Protein AF-A0A3S2DIS5-F1 (afdb_monomer_lite)

pLDDT: mean 88.36, std 9.26, range [45.84, 98.0]

Sequence (157 aa):
LVQRAVDAHPGIARLSVALDRPVIGLGASAPLHYAGLAELIGNDCVVPRDTDVANALGAVVGQVRVSAEARVSQPIEGLFRLASGETVRDFLDEAAAIAAAEADVRAIVAERARDAGTDSAEIDVATEFRVSTVEAQRMFIEAHVVAVASGRPRIAV

Structure (mmCIF, N/CA/C/O backbone):
data_AF-A0A3S2DIS5-F1
#
_entry.id   AF-A0A3S2DIS5-F1
#
loop_
_atom_site.group_PDB
_atom_site.id
_atom_site.type_symbol
_atom_site.label_atom_id
_atom_site.label_alt_id
_atom_site.label_comp_id
_atom_site.label_asym_id
_atom_site.label_entity_id
_atom_site.label_seq_id
_atom_site.pdbx_PDB_ins_code
_atom_site.Cartn_x
_atom_site.Cartn_y
_atom_site.Cartn_z
_atom_site.occupancy
_atom_site.B_iso_or_equiv
_atom_site.auth_seq_id
_atom_site.auth_comp_id
_atom_site.auth_asym_id
_atom_site.auth_atom_id
_atom_site.pdbx_PDB_model_num
ATOM 1 N N . LEU A 1 1 ? 41.419 -9.365 -14.237 1.00 63.22 1 LEU A N 1
ATOM 2 C CA . LEU A 1 1 ? 40.756 -10.242 -15.234 1.00 63.22 1 LEU A CA 1
ATOM 3 C C . LEU A 1 1 ? 39.415 -9.664 -15.669 1.00 63.22 1 LEU A C 1
ATOM 5 O O . LEU A 1 1 ? 39.253 -9.469 -16.860 1.00 63.22 1 LEU A O 1
ATOM 9 N N . VAL A 1 2 ? 38.527 -9.301 -14.734 1.00 71.31 2 VAL A N 1
ATOM 10 C CA . VAL A 1 2 ? 37.226 -8.665 -15.038 1.00 71.31 2 VAL A CA 1
ATOM 11 C C . VAL A 1 2 ? 37.365 -7.386 -15.875 1.00 71.31 2 VAL A C 1
ATOM 13 O O . VAL A 1 2 ? 36.758 -7.316 -16.930 1.00 71.31 2 VAL A O 1
ATOM 16 N N . GLN A 1 3 ? 38.240 -6.443 -15.497 1.00 73.19 3 GLN A N 1
ATOM 17 C CA . GLN A 1 3 ? 38.458 -5.208 -16.275 1.00 73.19 3 GLN A CA 1
ATOM 18 C C . GLN A 1 3 ? 38.837 -5.483 -17.742 1.00 73.19 3 GLN A C 1
ATOM 20 O O . GLN A 1 3 ? 38.207 -4.976 -18.655 1.00 73.19 3 GLN A O 1
ATOM 25 N N . ARG A 1 4 ? 39.794 -6.392 -17.977 1.00 70.25 4 ARG A N 1
ATOM 26 C CA . ARG A 1 4 ? 40.195 -6.805 -19.335 1.00 70.25 4 ARG A CA 1
ATOM 27 C C . ARG A 1 4 ? 39.066 -7.467 -20.127 1.00 70.25 4 ARG A C 1
ATOM 29 O O . ARG A 1 4 ? 39.094 -7.418 -21.352 1.00 70.25 4 ARG A O 1
ATOM 36 N N . ALA A 1 5 ? 38.138 -8.125 -19.433 1.00 74.19 5 ALA A N 1
ATOM 37 C CA . ALA A 1 5 ? 36.985 -8.766 -20.046 1.00 74.19 5 ALA A CA 1
ATOM 38 C C . ALA A 1 5 ? 35.869 -7.764 -20.385 1.00 74.19 5 ALA A C 1
ATOM 40 O O . ALA A 1 5 ? 35.162 -7.966 -21.365 1.00 74.19 5 ALA A O 1
ATOM 41 N N . VAL A 1 6 ? 35.735 -6.683 -19.613 1.00 75.62 6 VAL A N 1
ATOM 42 C CA . VAL A 1 6 ? 34.868 -5.540 -19.943 1.00 75.62 6 VAL A CA 1
ATOM 43 C C . VAL A 1 6 ? 35.445 -4.767 -21.131 1.00 75.62 6 VAL A C 1
ATOM 45 O O . VAL A 1 6 ? 34.745 -4.529 -22.104 1.00 75.62 6 VAL A O 1
ATOM 48 N N . ASP A 1 7 ? 36.754 -4.500 -21.127 1.00 77.75 7 ASP A N 1
ATOM 49 C CA . ASP A 1 7 ? 37.443 -3.760 -22.196 1.00 77.75 7 ASP A CA 1
ATOM 50 C C . ASP A 1 7 ? 37.645 -4.581 -23.493 1.00 77.75 7 ASP A C 1
ATOM 52 O O . ASP A 1 7 ? 38.395 -4.161 -24.375 1.00 77.75 7 ASP A O 1
ATOM 56 N N . ALA A 1 8 ? 37.076 -5.792 -23.573 1.00 72.69 8 ALA A N 1
ATOM 57 C CA . ALA A 1 8 ? 37.143 -6.721 -24.707 1.00 72.69 8 ALA A CA 1
ATOM 58 C C . ALA A 1 8 ? 38.543 -6.888 -25.347 1.00 72.69 8 ALA A C 1
ATOM 60 O O . ALA A 1 8 ? 38.668 -7.098 -26.558 1.00 72.69 8 ALA A O 1
ATOM 61 N N . HIS A 1 9 ? 39.614 -6.814 -24.549 1.00 75.44 9 HIS A N 1
ATOM 62 C CA . HIS A 1 9 ? 40.979 -6.781 -25.078 1.00 75.44 9 HIS A CA 1
ATOM 63 C C . HIS A 1 9 ? 41.356 -8.101 -25.788 1.00 75.44 9 HIS A C 1
ATOM 65 O O . HIS A 1 9 ? 41.237 -9.176 -25.188 1.00 75.44 9 HIS A O 1
ATOM 71 N N . PRO A 1 10 ? 41.856 -8.056 -27.040 1.00 70.19 10 PRO A N 1
ATOM 72 C CA . PRO A 1 10 ? 42.256 -9.252 -27.777 1.00 70.19 10 PRO A CA 1
ATOM 73 C C . PRO A 1 10 ? 43.584 -9.840 -27.265 1.00 70.19 10 PRO A C 1
ATOM 75 O O . PRO A 1 10 ? 44.450 -9.134 -26.749 1.00 70.19 10 PRO A O 1
ATOM 78 N N . GLY A 1 11 ? 43.759 -11.155 -27.427 1.00 75.56 11 GLY A N 1
ATOM 79 C CA . GLY A 1 11 ? 44.944 -11.903 -26.998 1.00 75.56 11 GLY A CA 1
ATOM 80 C C . GLY A 1 11 ? 44.822 -13.397 -27.321 1.00 75.56 11 GLY A C 1
ATOM 81 O O . GLY A 1 11 ? 43.972 -13.788 -28.116 1.00 75.56 11 GLY A O 1
ATOM 82 N N . ILE A 1 12 ? 45.644 -14.243 -26.688 1.00 82.06 12 ILE A N 1
ATOM 83 C CA . ILE A 1 12 ? 45.634 -15.708 -26.907 1.00 82.06 12 ILE A CA 1
ATOM 84 C C . ILE A 1 12 ? 44.291 -16.339 -26.494 1.00 82.06 12 ILE A C 1
ATOM 86 O O . ILE A 1 12 ? 43.820 -17.273 -27.134 1.00 82.06 12 ILE A O 1
ATOM 90 N N . ALA A 1 13 ? 43.652 -15.802 -25.452 1.00 75.56 13 ALA A N 1
ATOM 91 C CA . ALA A 1 13 ? 42.291 -16.142 -25.057 1.00 75.56 13 ALA A CA 1
ATOM 92 C C . ALA A 1 13 ? 41.499 -14.849 -24.834 1.00 75.56 13 ALA A C 1
ATOM 94 O O . ALA A 1 13 ? 41.976 -13.941 -24.150 1.00 75.56 13 ALA A O 1
ATOM 95 N N . ARG A 1 14 ? 40.294 -14.775 -25.407 1.00 77.19 14 ARG A N 1
ATOM 96 C CA . ARG A 1 14 ? 39.360 -13.660 -25.221 1.00 77.19 14 ARG A CA 1
ATOM 97 C C . ARG A 1 14 ? 38.325 -14.044 -24.174 1.00 77.19 14 ARG A C 1
ATOM 99 O O . ARG A 1 14 ? 37.652 -15.062 -24.315 1.00 77.19 14 ARG A O 1
ATOM 106 N N . LEU A 1 15 ? 38.186 -13.202 -23.159 1.00 76.75 15 LEU A N 1
ATOM 107 C CA . LEU A 1 15 ? 37.118 -13.268 -22.171 1.00 76.75 15 LEU A CA 1
ATOM 108 C C . LEU A 1 15 ? 36.290 -11.991 -22.321 1.00 76.75 15 LEU A C 1
ATOM 110 O O . LEU A 1 15 ? 36.880 -10.927 -22.475 1.00 76.75 15 LEU A O 1
ATOM 114 N N . SER A 1 16 ? 34.965 -12.090 -22.296 1.00 82.94 16 SER A N 1
ATOM 115 C CA . SER A 1 16 ? 34.068 -10.933 -22.380 1.00 82.94 16 SER A CA 1
ATOM 116 C C . SER A 1 16 ? 33.033 -10.980 -21.266 1.00 82.94 16 SER A C 1
ATOM 118 O O . SER A 1 16 ? 32.532 -12.058 -20.940 1.00 82.94 16 SER A O 1
ATOM 120 N N . VAL A 1 17 ? 32.705 -9.821 -20.703 1.00 85.94 17 VAL A N 1
ATOM 121 C CA . VAL A 1 17 ? 31.594 -9.649 -19.761 1.00 85.94 17 VAL A CA 1
ATOM 122 C C . VAL A 1 17 ? 30.668 -8.589 -20.334 1.00 85.94 17 VAL A C 1
ATOM 124 O O . VAL A 1 17 ? 31.126 -7.519 -20.717 1.00 85.94 17 VAL A O 1
ATOM 127 N N . ALA A 1 18 ? 29.383 -8.905 -20.392 1.00 90.94 18 ALA A N 1
ATOM 128 C CA . ALA A 1 18 ? 28.339 -8.005 -20.852 1.00 90.94 18 ALA A CA 1
ATOM 129 C C . ALA A 1 18 ? 27.132 -8.122 -19.922 1.00 90.94 18 ALA A C 1
ATOM 131 O O . ALA A 1 18 ? 26.938 -9.161 -19.282 1.00 90.94 18 ALA A O 1
ATOM 132 N N . LEU A 1 19 ? 26.316 -7.071 -19.861 1.00 91.75 19 LEU A N 1
ATOM 133 C CA . LEU A 1 19 ? 24.997 -7.172 -19.245 1.00 91.75 19 LEU A CA 1
ATOM 134 C C . LEU A 1 19 ? 24.117 -8.128 -20.056 1.00 91.75 19 LEU A C 1
ATOM 136 O O . LEU A 1 19 ? 24.169 -8.144 -21.284 1.00 91.75 19 LEU A O 1
ATOM 140 N N . ASP A 1 20 ? 23.277 -8.903 -19.376 1.00 93.75 20 ASP A N 1
ATOM 141 C CA . ASP A 1 20 ? 22.339 -9.835 -20.014 1.00 93.75 20 ASP A CA 1
ATOM 142 C C . ASP A 1 20 ? 21.102 -9.129 -20.603 1.00 93.75 20 ASP A C 1
ATOM 144 O O . ASP A 1 20 ? 20.352 -9.726 -21.375 1.00 93.75 20 ASP A O 1
ATOM 148 N N . ARG A 1 21 ? 20.889 -7.856 -20.251 1.00 95.56 21 ARG A N 1
ATOM 149 C CA . ARG A 1 21 ? 19.775 -7.013 -20.696 1.00 95.56 21 ARG A CA 1
ATOM 150 C C . ARG A 1 21 ? 20.260 -5.612 -21.084 1.00 95.56 21 ARG A C 1
ATOM 152 O O . ARG A 1 21 ? 21.239 -5.135 -20.504 1.00 95.56 21 ARG A O 1
ATOM 159 N N . PRO A 1 22 ? 19.562 -4.939 -22.016 1.00 93.88 22 PRO A N 1
ATOM 160 C CA . PRO A 1 22 ? 19.891 -3.575 -22.400 1.00 93.88 22 PRO A CA 1
ATOM 161 C C . PRO A 1 22 ? 19.643 -2.596 -21.250 1.00 93.88 22 PRO A C 1
ATOM 163 O O . PRO A 1 22 ? 18.755 -2.793 -20.414 1.00 93.88 22 PRO A O 1
ATOM 166 N N . VAL A 1 23 ? 20.395 -1.501 -21.244 1.00 93.81 23 VAL A N 1
ATOM 167 C CA . VAL A 1 23 ? 20.154 -0.364 -20.350 1.00 93.81 23 VAL A CA 1
ATOM 168 C C . VAL A 1 23 ? 19.151 0.576 -21.004 1.00 93.81 23 VAL A C 1
ATOM 170 O O . VAL A 1 23 ? 19.319 0.954 -22.161 1.00 93.81 23 VAL A O 1
ATOM 173 N N . ILE A 1 24 ? 18.130 0.994 -20.256 1.00 93.62 24 ILE A N 1
ATOM 174 C CA . ILE A 1 24 ? 17.176 2.012 -20.706 1.00 93.62 24 ILE A CA 1
ATOM 175 C C . ILE A 1 24 ? 17.554 3.352 -20.075 1.00 93.62 24 ILE A C 1
ATOM 177 O O . ILE A 1 24 ? 17.466 3.515 -18.858 1.00 93.62 24 ILE A O 1
ATOM 181 N N . GLY A 1 25 ? 17.989 4.306 -20.895 1.00 92.06 25 GLY A N 1
ATOM 182 C CA . GLY A 1 25 ? 18.290 5.661 -20.445 1.00 92.06 25 GLY A CA 1
ATOM 183 C C . GLY A 1 25 ? 17.006 6.471 -20.300 1.00 92.06 25 GLY A C 1
ATOM 184 O O . GLY A 1 25 ? 16.328 6.701 -21.296 1.00 92.06 25 GLY A O 1
ATOM 185 N N . LEU A 1 26 ? 16.683 6.894 -19.075 1.00 92.19 26 LEU A N 1
ATOM 186 C CA . LEU A 1 26 ? 15.508 7.713 -18.759 1.00 92.19 26 LEU A CA 1
ATOM 187 C C . LEU A 1 26 ? 15.928 9.087 -18.225 1.00 92.19 26 LEU A C 1
ATOM 189 O O . LEU A 1 26 ? 16.921 9.207 -17.508 1.00 92.19 26 LEU A O 1
ATOM 193 N N . GLY A 1 27 ? 15.142 10.115 -18.536 1.00 88.94 27 GLY A N 1
ATOM 194 C CA . GLY A 1 27 ? 15.395 11.505 -18.169 1.00 88.94 27 GLY A CA 1
ATOM 195 C C . GLY A 1 27 ? 15.872 12.359 -19.345 1.00 88.94 27 GLY A C 1
ATOM 196 O O . GLY A 1 27 ? 16.432 11.863 -20.324 1.00 88.94 27 GLY A O 1
ATOM 197 N N . ALA A 1 28 ? 15.662 13.673 -19.236 1.00 87.25 28 ALA A N 1
ATOM 198 C CA . ALA A 1 28 ? 15.923 14.630 -20.315 1.00 87.25 28 ALA A CA 1
ATOM 199 C C . ALA A 1 28 ? 17.399 14.689 -20.742 1.00 87.25 28 ALA A C 1
ATOM 201 O O . ALA A 1 28 ? 17.710 14.947 -21.900 1.00 87.25 28 ALA A O 1
ATOM 202 N N . SER A 1 29 ? 18.319 14.421 -19.815 1.00 90.25 29 SER A N 1
ATOM 203 C CA . SER A 1 29 ? 19.760 14.438 -20.071 1.00 90.25 29 SER A CA 1
ATOM 204 C C . SER A 1 29 ? 20.331 13.072 -20.479 1.00 90.25 29 SER A C 1
ATOM 206 O O . SER A 1 29 ? 21.517 12.987 -20.802 1.00 90.25 29 SER A O 1
ATOM 208 N N . ALA A 1 30 ? 19.514 12.011 -20.521 1.00 90.62 30 ALA A N 1
ATOM 209 C CA . ALA A 1 30 ? 19.945 10.658 -20.883 1.00 90.62 30 ALA A CA 1
ATOM 210 C C . ALA A 1 30 ? 20.700 10.575 -22.229 1.00 90.62 30 ALA A C 1
ATOM 212 O O . ALA A 1 30 ? 21.738 9.910 -22.261 1.00 90.62 30 ALA A O 1
ATOM 213 N N . PRO A 1 31 ? 20.293 11.284 -23.309 1.00 88.31 31 PRO A N 1
ATOM 214 C CA . PRO A 1 31 ? 21.042 11.269 -24.568 1.00 88.31 31 PRO A CA 1
ATOM 215 C C . PRO A 1 31 ? 22.480 11.793 -24.440 1.00 88.31 31 PRO A C 1
ATOM 217 O O . PRO A 1 31 ? 23.358 11.361 -25.180 1.00 88.31 31 PRO A O 1
ATOM 220 N N . LEU A 1 32 ? 22.724 12.724 -23.510 1.00 90.00 32 LEU A N 1
ATOM 221 C CA . LEU A 1 32 ? 24.039 13.333 -23.296 1.00 90.00 32 LEU A CA 1
ATOM 222 C C . LEU A 1 32 ? 24.919 12.477 -22.379 1.00 90.00 32 LEU A C 1
ATOM 224 O O . LEU A 1 32 ? 26.107 12.326 -22.641 1.00 90.00 32 LEU A O 1
ATOM 228 N N . HIS A 1 33 ? 24.350 11.915 -21.309 1.00 88.19 33 HIS A N 1
ATOM 229 C CA . HIS A 1 33 ? 25.123 11.174 -20.306 1.00 88.19 33 HIS A CA 1
ATOM 230 C C . HIS A 1 33 ? 25.413 9.721 -20.677 1.00 88.19 33 HIS A C 1
ATOM 232 O O . HIS A 1 33 ? 26.387 9.164 -20.177 1.00 88.19 33 HIS A O 1
ATOM 238 N N . TYR A 1 34 ? 24.585 9.102 -21.520 1.00 88.88 34 TYR A N 1
ATOM 239 C CA . TYR A 1 34 ? 24.738 7.691 -21.891 1.00 88.88 34 TYR A CA 1
ATOM 240 C C . TYR A 1 34 ? 25.290 7.485 -23.303 1.00 88.88 34 TYR A C 1
ATOM 242 O O . TYR A 1 34 ? 25.366 6.351 -23.782 1.00 88.88 34 TYR A O 1
ATOM 250 N N . ALA A 1 35 ? 25.735 8.561 -23.956 1.00 85.88 35 ALA A N 1
ATOM 251 C CA . ALA A 1 35 ? 26.500 8.467 -25.190 1.00 85.88 35 ALA A CA 1
ATOM 252 C C . ALA A 1 35 ? 27.747 7.589 -24.965 1.00 85.88 35 ALA A C 1
ATOM 254 O O . ALA A 1 35 ? 28.563 7.865 -24.089 1.00 85.88 35 ALA A O 1
ATOM 255 N N . GLY A 1 36 ? 27.872 6.504 -25.735 1.00 87.38 36 GLY A N 1
ATOM 256 C CA . GLY A 1 36 ? 28.981 5.546 -25.622 1.00 87.38 36 GLY A CA 1
ATOM 257 C C . GLY A 1 36 ? 28.840 4.494 -24.513 1.00 87.38 36 GLY A C 1
ATOM 258 O O . GLY A 1 36 ? 29.694 3.619 -24.409 1.00 87.38 36 GLY A O 1
ATOM 259 N N . LEU A 1 37 ? 27.761 4.509 -23.716 1.00 89.94 37 LEU A N 1
ATOM 260 C CA . LEU A 1 37 ? 27.574 3.532 -22.633 1.00 89.94 37 LEU A CA 1
ATOM 261 C C . LEU A 1 37 ? 27.522 2.086 -23.151 1.00 89.94 37 LEU A C 1
ATOM 263 O O . LEU A 1 37 ? 28.016 1.190 -22.473 1.00 89.94 37 LEU A O 1
ATOM 267 N N . ALA A 1 38 ? 26.969 1.870 -24.349 1.00 89.81 38 ALA A N 1
ATOM 268 C CA . ALA A 1 38 ? 26.807 0.543 -24.944 1.00 89.81 38 ALA A CA 1
ATOM 269 C C . ALA A 1 38 ? 28.134 -0.236 -25.057 1.00 89.81 38 ALA A C 1
ATOM 271 O O . ALA A 1 38 ? 28.191 -1.432 -24.766 1.00 89.81 38 ALA A O 1
ATOM 272 N N . GLU A 1 39 ? 29.223 0.459 -25.397 1.00 86.81 39 GLU A N 1
ATOM 273 C CA . GLU A 1 39 ? 30.561 -0.135 -25.506 1.00 86.81 39 GLU A CA 1
ATOM 274 C C . GLU A 1 39 ? 31.114 -0.565 -24.140 1.00 86.81 39 GLU A C 1
ATOM 276 O O . GLU A 1 39 ? 31.827 -1.560 -24.049 1.00 86.81 39 GLU A O 1
ATOM 281 N N . LEU A 1 40 ? 30.745 0.142 -23.066 1.00 87.38 40 LEU A N 1
ATOM 282 C CA . LEU A 1 40 ? 31.207 -0.137 -21.703 1.00 87.38 40 LEU A CA 1
ATOM 283 C C . LEU A 1 40 ? 30.444 -1.286 -21.036 1.00 87.38 40 LEU A C 1
ATOM 285 O O . LEU A 1 40 ? 30.988 -1.971 -20.174 1.00 87.38 40 LEU A O 1
ATOM 289 N N . ILE A 1 41 ? 29.174 -1.479 -21.399 1.00 89.31 41 ILE A N 1
ATOM 290 C CA . ILE A 1 41 ? 28.308 -2.510 -20.805 1.00 89.31 41 ILE A CA 1
ATOM 291 C C . ILE A 1 41 ? 28.223 -3.784 -21.656 1.00 89.31 41 ILE A C 1
ATOM 293 O O . ILE A 1 41 ? 27.609 -4.764 -21.226 1.00 89.31 41 ILE A O 1
ATOM 297 N N . GLY A 1 42 ? 28.808 -3.768 -22.859 1.00 88.62 42 GLY A N 1
ATOM 298 C CA . GLY A 1 42 ? 28.777 -4.882 -23.808 1.00 88.62 42 GLY A CA 1
ATOM 299 C C . GLY A 1 42 ? 27.369 -5.238 -24.307 1.00 88.62 42 GLY A C 1
ATOM 300 O O . GLY A 1 42 ? 27.150 -6.368 -24.736 1.00 88.62 42 GLY A O 1
ATOM 301 N N . ASN A 1 43 ? 26.415 -4.310 -24.206 1.00 92.62 43 ASN A N 1
ATOM 302 C CA . ASN A 1 43 ? 25.005 -4.466 -24.574 1.00 92.62 43 ASN A CA 1
ATOM 303 C C . ASN A 1 43 ? 24.423 -3.099 -24.979 1.00 92.62 43 ASN A C 1
ATOM 305 O O . ASN A 1 43 ? 25.056 -2.064 -24.782 1.00 92.62 43 ASN A O 1
ATOM 309 N N . ASP A 1 44 ? 23.216 -3.077 -25.527 1.00 93.69 44 ASP A N 1
ATOM 310 C CA . ASP A 1 44 ? 22.566 -1.863 -25.992 1.00 93.69 44 ASP A CA 1
ATOM 311 C C . ASP A 1 44 ? 22.249 -0.903 -24.839 1.00 93.69 44 ASP A C 1
ATOM 313 O O . ASP A 1 44 ? 21.820 -1.294 -23.747 1.00 93.69 44 ASP A O 1
ATOM 317 N N . CYS A 1 45 ? 22.397 0.389 -25.124 1.00 93.38 45 CYS A N 1
ATOM 318 C CA . CYS A 1 45 ? 21.799 1.456 -24.340 1.00 93.38 45 CYS A CA 1
ATOM 319 C C . CYS A 1 45 ? 20.713 2.122 -25.187 1.00 93.38 45 CYS A C 1
ATOM 321 O O . CYS A 1 45 ? 21.005 2.812 -26.164 1.00 93.38 45 CYS A O 1
ATOM 323 N N . VAL A 1 46 ? 19.454 1.886 -24.827 1.00 94.19 46 VAL A N 1
ATOM 324 C CA . VAL A 1 46 ? 18.291 2.417 -25.537 1.00 94.19 46 VAL A CA 1
ATOM 325 C C . VAL A 1 46 ? 17.815 3.667 -24.815 1.00 94.19 46 VAL A C 1
ATOM 327 O O . VAL A 1 46 ? 17.445 3.611 -23.643 1.00 94.19 46 VAL A O 1
ATOM 330 N N . VAL A 1 47 ? 17.786 4.793 -25.522 1.00 92.69 47 VAL A N 1
ATOM 331 C CA . VAL A 1 47 ? 17.181 6.035 -25.032 1.00 92.69 47 VAL A CA 1
ATOM 332 C C . VAL A 1 47 ? 15.870 6.251 -25.794 1.00 92.69 47 VAL A C 1
ATOM 334 O O . VAL A 1 47 ? 15.913 6.545 -26.992 1.00 92.69 47 VAL A O 1
ATOM 337 N N . PRO A 1 48 ? 14.700 6.053 -25.158 1.00 89.94 48 PRO A N 1
ATOM 338 C CA . PRO A 1 48 ? 13.409 6.258 -25.806 1.00 89.94 48 PRO A CA 1
ATOM 339 C C . PRO A 1 48 ? 13.207 7.710 -26.247 1.00 89.94 48 PRO A C 1
ATOM 341 O O . PRO A 1 48 ? 13.749 8.635 -25.642 1.00 89.94 48 PRO A O 1
ATOM 344 N N . ARG A 1 49 ? 12.368 7.917 -27.270 1.00 89.06 49 ARG A N 1
ATOM 345 C CA . ARG A 1 49 ? 12.058 9.253 -27.806 1.00 89.06 49 ARG A CA 1
ATOM 346 C C . ARG A 1 49 ? 11.539 10.214 -26.731 1.00 89.06 49 ARG A C 1
ATOM 348 O O . ARG A 1 49 ? 11.973 11.357 -26.702 1.00 89.06 49 ARG A O 1
ATOM 355 N N . ASP A 1 50 ? 10.674 9.721 -25.849 1.00 87.75 50 ASP A N 1
ATOM 356 C CA . ASP A 1 50 ? 9.999 10.500 -24.801 1.00 87.75 50 ASP A CA 1
ATOM 357 C C . ASP A 1 50 ? 10.707 10.365 -23.434 1.00 87.75 50 ASP A C 1
ATOM 359 O O . ASP A 1 50 ? 10.083 10.378 -22.370 1.00 87.75 50 ASP A O 1
ATOM 363 N N . THR A 1 51 ? 12.031 10.159 -23.447 1.00 87.62 51 THR A N 1
ATOM 364 C CA . THR A 1 51 ? 12.852 9.971 -22.234 1.00 87.62 51 THR A CA 1
ATOM 365 C C . THR A 1 51 ? 12.753 11.144 -21.257 1.00 87.62 51 THR A C 1
ATOM 367 O O . THR A 1 51 ? 12.831 10.964 -20.041 1.00 87.62 51 THR A O 1
ATOM 370 N N . ASP A 1 52 ? 12.563 12.353 -21.774 1.00 87.12 52 ASP A N 1
ATOM 371 C CA . ASP A 1 52 ? 12.449 13.595 -21.017 1.00 87.12 52 ASP A CA 1
ATOM 372 C C . ASP A 1 52 ? 11.172 13.665 -20.173 1.00 87.12 52 ASP A C 1
ATOM 374 O O . ASP A 1 52 ? 11.178 14.278 -19.105 1.00 87.12 52 ASP A O 1
ATOM 378 N N . VAL A 1 53 ? 10.117 12.963 -20.592 1.00 87.81 53 VAL A N 1
ATOM 379 C CA . VAL A 1 53 ? 8.833 12.870 -19.883 1.00 87.81 53 VAL A CA 1
ATOM 380 C C . VAL A 1 53 ? 8.578 11.489 -19.276 1.00 87.81 53 VAL A C 1
ATOM 382 O O . VAL A 1 53 ? 7.476 11.218 -18.801 1.00 87.81 53 VAL A O 1
ATOM 385 N N . ALA A 1 54 ? 9.591 10.619 -19.221 1.00 85.62 54 ALA A N 1
ATOM 386 C CA . ALA A 1 54 ? 9.454 9.246 -18.733 1.00 85.62 54 ALA A CA 1
ATOM 387 C C . ALA A 1 54 ? 8.809 9.148 -17.339 1.00 85.62 54 ALA A C 1
ATOM 389 O O . ALA A 1 54 ? 7.998 8.257 -17.096 1.00 85.62 54 ALA A O 1
ATOM 390 N N . ASN A 1 55 ? 9.114 10.086 -16.435 1.00 80.81 55 ASN A N 1
ATOM 391 C CA . ASN A 1 55 ? 8.497 10.128 -15.107 1.00 80.81 55 ASN A CA 1
ATOM 392 C C . ASN A 1 55 ? 6.987 10.420 -15.174 1.00 80.81 55 ASN A C 1
ATOM 394 O O . ASN A 1 55 ? 6.199 9.784 -14.480 1.00 80.81 55 ASN A O 1
ATOM 398 N N . ALA A 1 56 ? 6.572 11.349 -16.040 1.00 82.12 56 ALA A N 1
ATOM 399 C CA . ALA A 1 56 ? 5.159 11.659 -16.243 1.00 82.12 56 ALA A CA 1
ATOM 400 C C . ALA A 1 56 ? 4.423 10.474 -16.881 1.00 82.12 56 ALA A C 1
ATOM 402 O O . ALA A 1 56 ? 3.333 10.114 -16.442 1.00 82.12 56 ALA A O 1
ATOM 403 N N . LEU A 1 57 ? 5.047 9.817 -17.863 1.00 78.69 57 LEU A N 1
ATOM 404 C CA . LEU A 1 57 ? 4.492 8.621 -18.489 1.00 78.69 57 LEU A CA 1
ATOM 405 C C . LEU A 1 57 ? 4.324 7.491 -17.463 1.00 78.69 57 LEU A C 1
ATOM 407 O O . LEU A 1 57 ? 3.258 6.887 -17.389 1.00 78.69 57 LEU A O 1
ATOM 411 N N . GLY A 1 58 ? 5.340 7.274 -16.621 1.00 74.00 58 GLY A N 1
ATOM 412 C CA . GLY A 1 58 ? 5.320 6.323 -15.508 1.00 74.00 58 GLY A CA 1
ATOM 413 C C . GLY A 1 58 ? 4.225 6.614 -14.481 1.00 74.00 58 GLY A C 1
ATOM 414 O O . GLY A 1 58 ? 3.601 5.683 -13.979 1.00 74.00 58 GLY A O 1
ATOM 415 N N . ALA A 1 59 ? 3.941 7.889 -14.212 1.00 73.00 59 ALA A N 1
ATOM 416 C CA . ALA A 1 59 ? 2.851 8.284 -13.326 1.00 73.00 59 ALA A CA 1
ATOM 417 C C . ALA A 1 59 ? 1.464 7.963 -13.913 1.00 73.00 59 ALA A C 1
ATOM 419 O O . ALA A 1 59 ? 0.574 7.559 -13.171 1.00 73.00 59 ALA A O 1
ATOM 420 N N . VAL A 1 60 ? 1.279 8.094 -15.233 1.00 69.06 60 VAL A N 1
ATOM 421 C CA . VAL A 1 60 ? -0.013 7.826 -15.899 1.00 69.06 60 VAL A CA 1
ATOM 422 C C . VAL A 1 60 ? -0.256 6.330 -16.125 1.00 69.06 60 VAL A C 1
ATOM 424 O O . VAL A 1 60 ? -1.386 5.866 -15.996 1.00 69.06 60 VAL A O 1
ATOM 427 N N . VAL A 1 61 ? 0.786 5.560 -16.450 1.00 70.56 61 VAL A N 1
ATOM 428 C CA . VAL A 1 61 ? 0.689 4.098 -16.660 1.00 70.56 61 VAL A CA 1
ATOM 429 C C . VAL A 1 61 ? 0.910 3.284 -15.379 1.00 70.56 61 VAL A C 1
ATOM 431 O O . VAL A 1 61 ? 0.852 2.052 -15.409 1.00 70.56 61 VAL A O 1
ATOM 434 N N . GLY A 1 62 ? 1.199 3.958 -14.263 1.00 72.50 62 GLY A N 1
ATOM 435 C CA . GLY A 1 62 ? 1.480 3.349 -12.968 1.00 72.50 62 GLY A CA 1
ATOM 436 C C . GLY A 1 62 ? 0.250 2.705 -12.328 1.00 72.50 62 GLY A C 1
ATOM 437 O O . GLY A 1 62 ? -0.889 2.996 -12.677 1.00 72.50 62 GLY A O 1
ATOM 438 N N . GLN A 1 63 ? 0.473 1.804 -11.372 1.00 79.31 63 GLN A N 1
ATOM 439 C CA . GLN A 1 63 ? -0.614 1.257 -10.560 1.00 79.31 63 GLN A CA 1
ATOM 440 C C . GLN A 1 63 ? -1.108 2.308 -9.561 1.00 79.31 63 GLN A C 1
ATOM 442 O O . GLN A 1 63 ? -0.307 2.963 -8.893 1.00 79.31 63 GLN A O 1
ATOM 447 N N . VAL A 1 64 ? -2.425 2.423 -9.408 1.00 85.56 64 VAL A N 1
ATOM 448 C CA . VAL A 1 64 ? -3.025 3.144 -8.285 1.00 85.56 64 VAL A CA 1
ATOM 449 C C . VAL A 1 64 ? -2.815 2.301 -7.038 1.00 85.56 64 VAL A C 1
ATOM 451 O O . VAL A 1 64 ? -3.180 1.127 -7.017 1.00 85.56 64 VAL A O 1
ATOM 454 N N . ARG A 1 65 ? -2.232 2.897 -5.998 1.00 91.31 65 ARG A N 1
ATOM 455 C CA . ARG A 1 65 ? -2.108 2.293 -4.671 1.00 91.31 65 ARG A CA 1
ATOM 456 C C . ARG A 1 65 ? -2.448 3.339 -3.621 1.00 91.31 65 ARG A C 1
ATOM 458 O O . ARG A 1 65 ? -1.755 4.346 -3.514 1.00 91.31 65 ARG A O 1
ATOM 465 N N . VAL A 1 66 ? -3.498 3.097 -2.848 1.00 94.00 66 VAL A N 1
ATOM 466 C CA . VAL A 1 66 ? -3.933 3.979 -1.757 1.00 94.00 66 VAL A CA 1
ATOM 467 C C . VAL A 1 66 ? -4.114 3.167 -0.484 1.00 94.00 66 VAL A C 1
ATOM 469 O O . VAL A 1 66 ? -4.452 1.988 -0.540 1.00 94.00 66 VAL A O 1
ATOM 472 N N . SER A 1 67 ? -3.889 3.787 0.670 1.00 96.19 67 SER A N 1
ATOM 473 C CA . SER A 1 67 ? -4.072 3.143 1.969 1.00 96.19 67 SER A CA 1
ATOM 474 C C . SER A 1 67 ? -4.923 3.991 2.906 1.00 96.19 67 SER A C 1
ATOM 476 O O . SER A 1 67 ? -5.045 5.210 2.744 1.00 96.19 67 SER A O 1
ATOM 478 N N . ALA A 1 68 ? -5.533 3.329 3.882 1.00 97.12 68 ALA A N 1
ATOM 479 C CA . ALA A 1 68 ? -6.204 3.948 5.014 1.00 97.12 68 ALA A CA 1
ATOM 480 C C . ALA A 1 68 ? -5.953 3.104 6.257 1.00 97.12 68 ALA A C 1
ATOM 482 O O . ALA A 1 68 ? -5.739 1.894 6.166 1.00 97.12 68 ALA A O 1
ATOM 483 N N . GLU A 1 69 ? -5.986 3.757 7.408 1.00 97.62 69 GLU A N 1
ATOM 484 C CA . GLU A 1 69 ? -5.708 3.129 8.687 1.00 97.62 69 GLU A CA 1
ATOM 485 C C . GLU A 1 69 ? -6.752 3.512 9.731 1.00 97.62 69 GLU A C 1
ATOM 487 O O . GLU A 1 69 ? -7.332 4.600 9.689 1.00 97.62 69 GLU A O 1
ATOM 492 N N . ALA A 1 70 ? -6.960 2.600 10.670 1.00 97.94 70 ALA A N 1
ATOM 493 C CA . ALA A 1 70 ? -7.763 2.800 11.857 1.00 97.94 70 ALA A CA 1
ATOM 494 C C . ALA A 1 70 ? -7.045 2.195 13.065 1.00 97.94 70 ALA A C 1
ATOM 496 O O . ALA A 1 70 ? -6.298 1.219 12.953 1.00 97.94 70 ALA A O 1
ATOM 497 N N . ARG A 1 71 ? -7.281 2.775 14.239 1.00 97.69 71 ARG A N 1
ATOM 498 C CA . ARG A 1 71 ? -6.710 2.311 15.504 1.00 97.69 71 ARG A CA 1
ATOM 499 C C . ARG A 1 71 ? -7.827 1.994 16.478 1.00 97.69 71 ARG A C 1
ATOM 501 O O . ARG A 1 71 ? -8.709 2.820 16.688 1.00 97.69 71 ARG A O 1
ATOM 508 N N . VAL A 1 72 ? -7.754 0.824 17.097 1.00 97.81 72 VAL A N 1
ATOM 509 C CA . VAL A 1 72 ? -8.619 0.438 18.212 1.00 97.81 72 VAL A CA 1
ATOM 510 C C . VAL A 1 72 ? -7.763 0.391 19.469 1.00 97.81 72 VAL A C 1
ATOM 512 O O . VAL A 1 72 ? -6.770 -0.327 19.500 1.00 97.81 72 VAL A O 1
ATOM 515 N N . SER A 1 73 ? -8.113 1.155 20.498 1.00 96.12 73 SER A N 1
ATOM 516 C CA . SER A 1 73 ? -7.443 1.137 21.805 1.00 96.12 73 SER A CA 1
ATOM 517 C C . SER A 1 73 ? -8.425 0.799 22.921 1.00 96.12 73 SER A C 1
ATOM 519 O O . SER A 1 73 ? -9.635 0.908 22.736 1.00 96.12 73 SER A O 1
ATOM 521 N N . GLN A 1 74 ? -7.922 0.393 24.085 1.00 94.19 74 GLN A N 1
ATOM 522 C CA . GLN A 1 74 ? -8.747 0.155 25.271 1.00 94.19 74 GLN A CA 1
ATOM 523 C C . GLN A 1 74 ? -8.386 1.167 26.369 1.00 94.19 74 GLN A C 1
ATOM 525 O O . GLN A 1 74 ? -7.522 0.892 27.199 1.00 94.19 74 GLN A O 1
ATOM 530 N N . PRO A 1 75 ? -8.978 2.379 26.366 1.00 90.44 75 PRO A N 1
ATOM 531 C CA . PRO A 1 75 ? -8.670 3.398 27.372 1.00 90.44 75 PRO A CA 1
ATOM 532 C C . PRO A 1 75 ? -9.061 2.977 28.795 1.00 90.44 75 PRO A C 1
ATOM 534 O O . PRO A 1 75 ? -8.423 3.403 29.755 1.00 90.44 75 PRO A O 1
ATOM 537 N N . ILE A 1 76 ? -10.124 2.181 28.930 1.00 89.69 76 ILE A N 1
ATOM 538 C CA . ILE A 1 76 ? -10.612 1.619 30.192 1.00 89.69 76 ILE A CA 1
ATOM 539 C C . ILE A 1 76 ? -11.045 0.181 29.899 1.00 89.69 76 ILE A C 1
ATOM 541 O O . ILE A 1 76 ? -11.531 -0.107 28.804 1.00 89.69 76 ILE A O 1
ATOM 545 N N . GLU A 1 77 ? -10.873 -0.722 30.861 1.00 88.56 77 GLU A N 1
ATOM 546 C CA . GLU A 1 77 ? -11.296 -2.116 30.733 1.00 88.56 77 GLU A CA 1
ATOM 547 C C . GLU A 1 77 ? -12.772 -2.223 30.306 1.00 88.56 77 GLU A C 1
ATOM 549 O O . GLU A 1 77 ? -13.651 -1.563 30.862 1.00 88.56 77 GLU A O 1
ATOM 554 N N . GLY A 1 78 ? -13.029 -3.026 29.270 1.00 89.12 78 GLY A N 1
ATOM 555 C CA . GLY A 1 78 ? -14.359 -3.203 28.676 1.00 89.12 78 GLY A CA 1
ATOM 556 C C . GLY A 1 78 ? -14.823 -2.096 27.717 1.00 89.12 78 GLY A C 1
ATOM 557 O O . GLY A 1 78 ? -15.892 -2.239 27.130 1.00 89.12 78 GLY A O 1
ATOM 558 N N . LEU A 1 79 ? -14.045 -1.024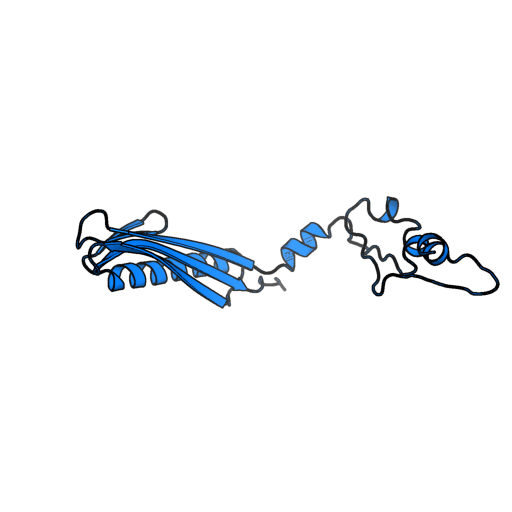 27.513 1.00 94.69 79 LEU A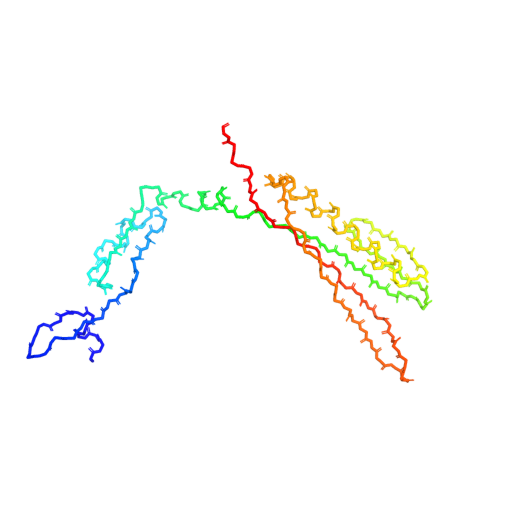 N 1
ATOM 559 C CA . LEU A 1 79 ? -14.345 0.040 26.548 1.00 94.69 79 LEU A CA 1
ATOM 560 C C . LEU A 1 79 ? -13.286 0.080 25.443 1.00 94.69 79 LEU A C 1
ATOM 562 O O . LEU A 1 79 ? -12.126 0.383 25.705 1.00 94.69 79 LEU A O 1
ATOM 566 N N . PHE A 1 80 ? -13.692 -0.170 24.202 1.00 96.50 80 PHE A N 1
ATOM 567 C CA . PHE A 1 80 ? -12.828 -0.164 23.023 1.00 96.50 80 PHE A CA 1
ATOM 568 C C . PHE A 1 80 ? -13.111 1.071 22.174 1.00 96.50 80 PHE A C 1
ATOM 570 O O . PHE A 1 80 ? -14.221 1.256 21.683 1.00 96.50 80 PHE A O 1
ATOM 577 N N . ARG A 1 81 ? -12.103 1.918 21.984 1.00 97.56 81 ARG A N 1
ATOM 578 C CA . ARG A 1 81 ? -12.196 3.159 2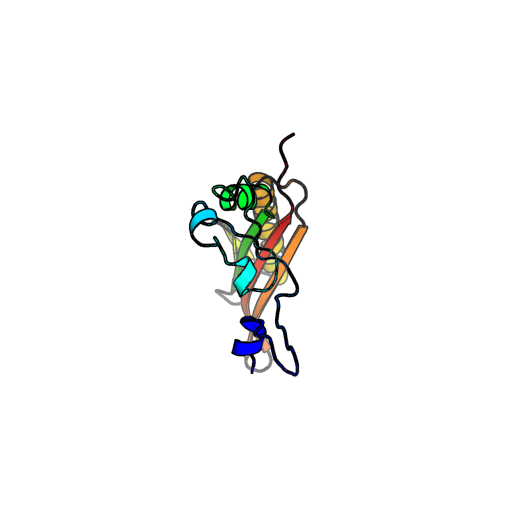1.221 1.00 97.56 81 ARG A CA 1
ATOM 579 C C . ARG A 1 81 ? -11.588 2.985 19.841 1.00 97.56 81 ARG A C 1
ATOM 581 O O . ARG A 1 81 ? -10.381 2.801 19.717 1.00 97.56 81 ARG A O 1
ATOM 588 N N . LEU A 1 82 ? -12.422 3.106 18.819 1.00 97.88 82 LEU A N 1
ATOM 589 C CA . LEU A 1 82 ? -12.030 3.193 17.420 1.00 97.88 82 LEU A CA 1
ATOM 590 C C . LEU A 1 82 ? -11.753 4.650 17.048 1.00 97.88 82 LEU A C 1
ATOM 592 O O . LEU A 1 82 ? -12.622 5.503 17.215 1.00 97.88 82 LEU A O 1
ATOM 596 N N . ALA A 1 83 ? -10.579 4.913 16.487 1.00 97.38 83 ALA A N 1
ATOM 597 C CA . ALA A 1 83 ? -10.256 6.125 15.750 1.00 97.38 83 ALA A CA 1
ATOM 598 C C . ALA A 1 83 ? -10.020 5.769 14.274 1.00 97.38 83 ALA A C 1
ATOM 600 O O . ALA A 1 83 ? -9.133 4.971 13.965 1.00 97.38 83 ALA A O 1
ATOM 601 N N . SER A 1 84 ? -10.817 6.348 13.377 1.00 96.12 84 SER A N 1
ATOM 602 C CA . SER A 1 84 ? -10.737 6.130 11.929 1.00 96.12 84 SER A CA 1
ATOM 603 C C . SER A 1 84 ? -11.040 7.433 11.193 1.00 96.12 84 SER A C 1
ATOM 605 O O . SER A 1 84 ? -12.121 8.012 11.350 1.00 96.12 84 SER A O 1
ATOM 607 N N . GLY A 1 85 ? -10.074 7.929 10.416 1.00 89.50 85 GLY A N 1
ATOM 608 C CA . GLY A 1 85 ? -10.159 9.262 9.815 1.00 89.50 85 GLY A CA 1
ATOM 609 C C . GLY A 1 85 ? -10.380 10.345 10.878 1.00 89.50 85 GLY A C 1
ATOM 610 O O . GLY A 1 85 ? -9.627 10.434 11.844 1.00 89.50 85 GLY A O 1
ATOM 611 N N . GLU A 1 86 ? -11.433 11.147 10.715 1.00 89.31 86 GLU A N 1
ATOM 612 C CA . GLU A 1 86 ? -11.841 12.182 11.684 1.00 89.31 86 GLU A CA 1
ATOM 613 C C . GLU A 1 86 ? -12.879 11.685 12.705 1.00 89.31 86 GLU A C 1
ATOM 615 O O . GLU A 1 86 ? -13.364 12.450 13.538 1.00 89.31 86 GLU A O 1
ATOM 620 N N . THR A 1 87 ? -13.247 10.402 12.650 1.00 92.69 87 THR A N 1
ATOM 621 C CA . THR A 1 87 ? -14.293 9.832 13.502 1.00 92.69 87 THR A CA 1
ATOM 622 C C . THR A 1 87 ? -13.706 9.059 14.675 1.00 92.69 87 THR A C 1
ATOM 624 O O . THR A 1 87 ? -12.720 8.331 14.544 1.00 92.69 87 THR A O 1
ATOM 627 N N . VAL A 1 88 ? -14.350 9.202 15.835 1.00 96.44 88 VAL A N 1
ATOM 628 C CA . VAL A 1 88 ? -14.053 8.427 17.041 1.00 96.44 88 VAL A CA 1
ATOM 629 C C . VAL A 1 88 ? -15.343 7.794 17.542 1.00 96.44 88 VAL A C 1
ATOM 631 O O . VAL A 1 88 ? -16.360 8.478 17.668 1.00 96.44 88 VAL A O 1
ATOM 634 N N . ARG A 1 89 ? -15.317 6.487 17.806 1.00 97.19 89 ARG A N 1
ATOM 635 C CA . ARG A 1 89 ? -16.474 5.717 18.280 1.00 97.19 89 ARG A CA 1
ATOM 636 C C . ARG A 1 89 ? -16.045 4.730 19.353 1.00 97.19 89 ARG A C 1
ATOM 638 O O . ARG A 1 89 ? -14.992 4.112 19.230 1.00 97.19 89 ARG A O 1
ATOM 645 N N . ASP A 1 90 ? -16.883 4.565 20.366 1.00 97.31 90 ASP A N 1
ATOM 646 C CA . ASP A 1 90 ? -16.640 3.628 21.458 1.00 97.31 90 ASP A CA 1
ATOM 647 C C . ASP A 1 90 ? -17.544 2.394 21.321 1.00 97.31 90 ASP A C 1
ATOM 649 O O . ASP A 1 90 ? -18.708 2.490 20.926 1.00 97.31 90 ASP A O 1
ATOM 653 N N . PHE A 1 91 ? -16.995 1.235 21.666 1.00 97.00 91 PHE A N 1
ATOM 654 C CA . PHE A 1 91 ? -17.630 -0.077 21.622 1.00 97.00 91 PHE A CA 1
ATOM 655 C C . PHE A 1 91 ? -17.403 -0.792 22.955 1.00 97.00 91 PHE A C 1
ATOM 657 O O . PHE A 1 91 ? -16.398 -0.569 23.627 1.00 97.00 91 PHE A O 1
ATOM 664 N N . LEU A 1 92 ? -18.323 -1.678 23.333 1.00 95.69 92 LEU A N 1
ATOM 665 C CA . LEU A 1 92 ? -18.201 -2.503 24.545 1.00 95.69 92 LEU A CA 1
ATOM 666 C C . LEU A 1 92 ? -17.625 -3.901 24.267 1.00 95.69 92 LEU A C 1
ATOM 668 O O . LEU A 1 92 ? -17.454 -4.697 25.183 1.00 95.69 92 LEU A O 1
ATOM 672 N N . ASP A 1 93 ? -17.347 -4.205 23.000 1.00 95.50 93 ASP A N 1
ATOM 673 C CA . ASP A 1 93 ? -16.840 -5.494 22.541 1.00 95.50 93 ASP A CA 1
ATOM 674 C C . ASP A 1 93 ? -15.658 -5.286 21.585 1.00 95.50 93 ASP A C 1
ATOM 676 O O . ASP A 1 93 ? -15.717 -4.444 20.683 1.00 95.50 93 ASP A O 1
ATOM 680 N N . GLU A 1 94 ? -14.584 -6.055 21.797 1.00 94.06 94 GLU A N 1
ATOM 681 C CA . GLU A 1 94 ? -13.349 -5.967 21.008 1.00 94.06 94 GLU A CA 1
ATOM 682 C C . GLU A 1 94 ? -13.619 -6.319 19.542 1.00 94.06 94 GLU A C 1
ATOM 684 O O . GLU A 1 94 ? -13.218 -5.586 18.639 1.00 94.06 94 GLU A O 1
ATOM 689 N N . ALA A 1 95 ? -14.333 -7.421 19.292 1.00 94.88 95 ALA A N 1
ATOM 690 C CA . ALA A 1 95 ? -14.572 -7.917 17.942 1.00 94.88 95 ALA A CA 1
ATOM 691 C C . ALA A 1 95 ? -15.449 -6.950 17.135 1.00 94.88 95 ALA A C 1
ATOM 693 O O . ALA A 1 95 ? -15.178 -6.712 15.957 1.00 94.88 95 ALA A O 1
ATOM 694 N N . ALA A 1 96 ? -16.448 -6.334 17.770 1.00 96.88 96 ALA A N 1
ATOM 695 C CA . ALA A 1 96 ? -17.269 -5.292 17.166 1.00 96.88 96 ALA A CA 1
ATOM 696 C C . ALA A 1 96 ? -16.444 -4.051 16.789 1.00 96.88 96 ALA A C 1
ATOM 698 O O . ALA A 1 96 ? -16.623 -3.513 15.694 1.00 96.88 96 ALA A O 1
ATOM 699 N N . ALA A 1 97 ? -15.518 -3.622 17.654 1.00 97.06 97 ALA A N 1
ATOM 700 C CA . ALA A 1 97 ? -14.634 -2.493 17.370 1.00 97.06 97 ALA A CA 1
ATOM 701 C C . ALA A 1 97 ? -13.708 -2.776 16.175 1.00 97.06 97 ALA A C 1
ATOM 703 O O . ALA A 1 97 ? -13.559 -1.925 15.299 1.00 97.06 97 ALA A O 1
ATOM 704 N N . ILE A 1 98 ? -13.125 -3.979 16.108 1.00 97.00 98 ILE A N 1
ATOM 705 C CA . ILE A 1 98 ? -12.260 -4.402 14.995 1.00 97.00 98 ILE A CA 1
ATOM 706 C C . ILE A 1 98 ? -13.055 -4.520 13.691 1.00 97.00 98 ILE A C 1
ATOM 708 O O . ILE A 1 98 ? -12.622 -3.998 12.668 1.00 97.00 98 ILE A O 1
ATOM 712 N N . ALA A 1 99 ? -14.241 -5.132 13.714 1.00 97.50 99 ALA A N 1
ATOM 713 C CA . ALA A 1 99 ? -15.086 -5.251 12.526 1.00 97.50 99 ALA A CA 1
ATOM 714 C C . ALA A 1 99 ? -15.514 -3.877 11.982 1.00 97.50 99 ALA A C 1
ATOM 716 O O . ALA A 1 99 ? -15.518 -3.660 10.769 1.00 97.50 99 ALA A O 1
ATOM 717 N N . ALA A 1 100 ? -15.833 -2.931 12.873 1.00 97.50 100 ALA A N 1
ATOM 718 C CA . ALA A 1 100 ? -16.119 -1.552 12.489 1.00 97.50 100 ALA A CA 1
ATOM 719 C C . ALA A 1 100 ? -14.882 -0.852 11.904 1.00 97.50 100 ALA A C 1
ATOM 721 O O . ALA A 1 100 ? -15.000 -0.161 10.894 1.00 97.50 100 ALA A O 1
ATOM 722 N N . ALA A 1 101 ? -13.700 -1.073 12.487 1.00 97.62 101 ALA A N 1
ATOM 723 C CA . ALA A 1 101 ? -12.441 -0.541 11.974 1.00 97.62 101 ALA A CA 1
ATOM 724 C C . ALA A 1 101 ? -12.149 -1.043 10.552 1.00 97.62 101 ALA A C 1
ATOM 726 O O . ALA A 1 101 ? -11.866 -0.237 9.670 1.00 97.62 101 ALA A O 1
ATOM 727 N N . GLU A 1 102 ? -12.275 -2.353 10.310 1.00 97.56 102 GLU A N 1
ATOM 728 C CA . GLU A 1 102 ? -12.085 -2.962 8.988 1.00 97.56 102 GLU A CA 1
ATOM 729 C C . GLU A 1 102 ? -13.079 -2.427 7.951 1.00 97.56 102 GLU A C 1
ATOM 731 O O . GLU A 1 102 ? -12.698 -2.145 6.812 1.00 97.56 102 GLU A O 1
ATOM 736 N N . ALA A 1 103 ? -14.350 -2.269 8.332 1.00 97.00 103 ALA A N 1
ATOM 737 C CA . ALA A 1 103 ? -15.373 -1.709 7.456 1.00 97.00 103 ALA A CA 1
ATOM 738 C C . ALA A 1 103 ? -15.061 -0.254 7.073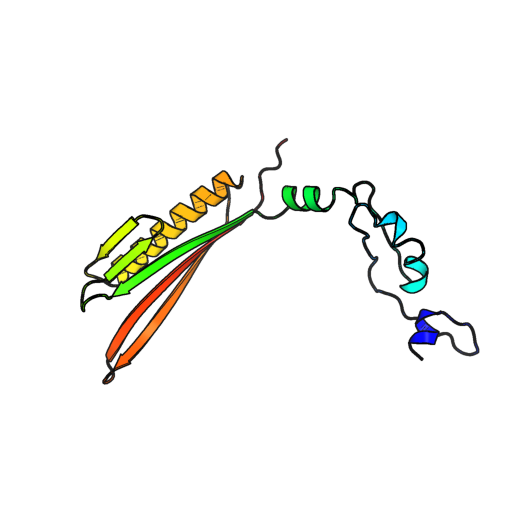 1.00 97.00 103 ALA A C 1
ATOM 740 O O . ALA A 1 103 ? -15.146 0.096 5.893 1.00 97.00 103 ALA A O 1
ATOM 741 N N . ASP A 1 104 ? -14.648 0.566 8.043 1.00 97.25 104 ASP A N 1
ATOM 742 C CA . ASP A 1 104 ? -14.279 1.959 7.802 1.00 97.25 104 ASP A CA 1
ATOM 743 C C . ASP A 1 104 ? -13.092 2.062 6.848 1.00 97.25 104 ASP A C 1
ATOM 745 O O . ASP A 1 104 ? -13.178 2.748 5.829 1.00 97.25 104 ASP A O 1
ATOM 749 N N . VAL A 1 105 ? -11.983 1.370 7.142 1.00 97.44 105 VAL A N 1
ATOM 750 C CA . VAL A 1 105 ? -10.782 1.489 6.307 1.00 97.44 105 VAL A CA 1
ATOM 751 C C . VAL A 1 105 ? -11.034 0.974 4.895 1.00 97.44 105 VAL A C 1
ATOM 753 O O . VAL A 1 105 ? -10.545 1.592 3.953 1.00 97.44 105 VAL A O 1
ATOM 756 N N . ARG A 1 106 ? -11.854 -0.079 4.720 1.00 96.75 106 ARG A N 1
ATOM 757 C CA . ARG A 1 106 ? -12.284 -0.562 3.396 1.00 96.75 106 ARG A CA 1
ATOM 758 C C . ARG A 1 106 ? -13.072 0.495 2.634 1.00 96.75 106 ARG A C 1
ATOM 760 O O . ARG A 1 106 ? -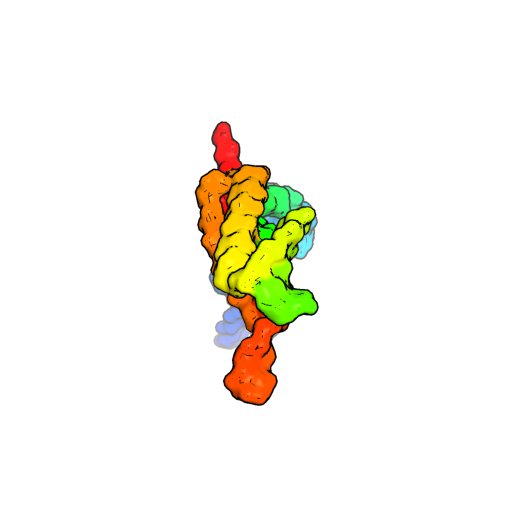12.793 0.714 1.457 1.00 96.75 106 ARG A O 1
ATOM 767 N N . ALA A 1 107 ? -14.034 1.147 3.283 1.00 95.62 107 ALA A N 1
ATOM 768 C CA . ALA A 1 107 ? -14.825 2.199 2.652 1.00 95.62 107 ALA A CA 1
ATOM 769 C C . ALA A 1 107 ? -13.939 3.382 2.229 1.00 95.62 107 ALA A C 1
ATOM 771 O O . ALA A 1 107 ? -14.018 3.828 1.082 1.00 95.62 107 ALA A O 1
ATOM 772 N N . ILE A 1 108 ? -13.035 3.817 3.114 1.00 95.69 108 ILE A N 1
ATOM 773 C CA . ILE A 1 108 ? -12.118 4.934 2.862 1.00 95.69 108 ILE A CA 1
ATOM 774 C C . ILE A 1 108 ? -11.172 4.619 1.696 1.00 95.69 108 ILE A C 1
ATOM 776 O O . ILE A 1 108 ? -11.012 5.449 0.801 1.00 95.69 108 ILE A O 1
ATOM 780 N N . VAL A 1 109 ? -10.539 3.437 1.659 1.00 95.69 109 VAL A N 1
ATOM 781 C CA . VAL A 1 109 ? -9.642 3.105 0.535 1.00 95.69 109 VAL A CA 1
ATOM 782 C C . VAL A 1 109 ? -10.391 2.889 -0.771 1.00 95.69 109 VAL A C 1
ATOM 784 O O . VAL A 1 109 ? -9.860 3.250 -1.816 1.00 95.69 109 VAL A O 1
ATOM 787 N N . ALA A 1 110 ? -11.614 2.352 -0.737 1.00 94.44 110 ALA A N 1
ATOM 788 C CA . ALA A 1 110 ? -12.432 2.194 -1.936 1.00 94.44 110 ALA A CA 1
ATOM 789 C C . ALA A 1 110 ? -12.801 3.553 -2.549 1.00 94.44 110 ALA A C 1
ATOM 791 O O . ALA A 1 110 ? -12.790 3.706 -3.769 1.00 94.44 110 ALA A O 1
ATOM 792 N N . GLU A 1 111 ? -13.111 4.545 -1.714 1.00 94.06 111 GLU A N 1
ATOM 793 C CA . GLU A 1 111 ? -13.359 5.916 -2.159 1.00 94.06 111 GLU A CA 1
ATOM 794 C C . GLU A 1 111 ? -12.099 6.568 -2.723 1.00 94.06 111 GLU A C 1
ATOM 796 O O . GLU A 1 111 ? -12.098 6.991 -3.878 1.00 94.06 111 GLU A O 1
ATOM 801 N N . ARG A 1 112 ? -10.989 6.517 -1.980 1.00 93.44 112 ARG A N 1
ATOM 802 C CA . ARG A 1 112 ? -9.699 7.049 -2.442 1.00 93.44 112 ARG A CA 1
ATOM 803 C C . ARG A 1 112 ? -9.225 6.403 -3.745 1.00 93.44 112 ARG A C 1
ATOM 805 O O . ARG A 1 112 ? -8.638 7.082 -4.580 1.00 93.44 112 ARG A O 1
ATOM 812 N N . ALA A 1 113 ? -9.459 5.104 -3.933 1.00 91.94 113 ALA A N 1
ATOM 813 C CA . ALA A 1 113 ? -9.069 4.394 -5.149 1.00 91.94 113 ALA A CA 1
ATOM 814 C C . ALA A 1 113 ? -9.900 4.841 -6.359 1.00 91.94 113 ALA A C 1
ATOM 816 O O . ALA A 1 113 ? -9.342 5.026 -7.443 1.00 91.94 113 ALA A O 1
ATOM 817 N N . ARG A 1 114 ? -11.206 5.073 -6.164 1.00 90.69 114 ARG A N 1
ATOM 818 C CA . ARG A 1 114 ? -12.089 5.650 -7.188 1.00 90.69 114 ARG A CA 1
ATOM 819 C C . ARG A 1 114 ? -11.658 7.062 -7.569 1.00 90.69 114 ARG A C 1
ATOM 821 O O . ARG A 1 114 ? -11.546 7.350 -8.759 1.00 90.69 114 ARG A O 1
ATOM 828 N N . ASP A 1 115 ? -11.341 7.902 -6.587 1.00 89.69 115 ASP A N 1
ATOM 829 C CA . ASP A 1 115 ? -10.872 9.274 -6.821 1.00 89.69 115 ASP A CA 1
ATOM 830 C C . ASP A 1 115 ? -9.516 9.302 -7.540 1.00 89.69 115 ASP A C 1
ATOM 832 O O . ASP A 1 115 ? -9.285 10.129 -8.420 1.00 89.69 115 ASP A O 1
ATOM 836 N N . ALA A 1 116 ? -8.645 8.335 -7.237 1.00 86.44 116 ALA A N 1
ATOM 837 C CA . ALA A 1 116 ? -7.390 8.107 -7.950 1.00 86.44 116 ALA A CA 1
ATOM 838 C C . ALA A 1 116 ? -7.578 7.471 -9.346 1.00 86.44 116 ALA A C 1
ATOM 840 O O . ALA A 1 116 ? -6.602 7.244 -10.061 1.00 86.44 116 ALA A O 1
ATOM 841 N N . GLY A 1 117 ? -8.819 7.191 -9.759 1.00 85.88 117 GLY A N 1
ATOM 842 C CA . GLY A 1 117 ? -9.164 6.769 -11.113 1.00 85.88 117 GLY A CA 1
ATOM 843 C C . GLY A 1 117 ? -9.211 5.259 -11.335 1.00 85.88 117 GLY A C 1
ATOM 844 O O . GLY A 1 117 ? -9.104 4.838 -12.483 1.00 85.88 117 GLY A O 1
ATOM 845 N N . THR A 1 118 ? -9.362 4.443 -10.289 1.00 83.88 118 THR A N 1
ATOM 846 C CA . THR A 1 118 ? -9.542 2.984 -10.397 1.00 83.88 118 THR A CA 1
ATOM 847 C C . THR A 1 118 ? -10.943 2.564 -9.946 1.00 83.88 118 THR A C 1
ATOM 849 O O . THR A 1 118 ? -11.278 2.685 -8.771 1.00 83.88 118 THR A O 1
ATOM 852 N N . ASP A 1 119 ? -11.736 1.993 -10.857 1.00 77.19 119 ASP A N 1
ATOM 853 C CA . ASP A 1 119 ? -13.102 1.518 -10.559 1.00 77.19 119 ASP A CA 1
ATOM 854 C C . ASP A 1 119 ? -13.141 0.064 -10.041 1.00 77.19 119 ASP A C 1
ATOM 856 O O . ASP A 1 119 ? -14.127 -0.368 -9.448 1.00 77.19 119 ASP A O 1
ATOM 860 N N . SER A 1 120 ? -12.060 -0.696 -10.237 1.00 80.00 120 SER A N 1
ATOM 861 C CA . SER A 1 120 ? -11.925 -2.099 -9.823 1.00 80.00 120 SER A CA 1
ATOM 862 C C . SER A 1 120 ? -10.610 -2.319 -9.069 1.00 80.00 120 SER A C 1
ATOM 864 O O . SER A 1 120 ? -9.681 -2.942 -9.588 1.00 80.00 120 SER A O 1
ATOM 866 N N . ALA A 1 121 ? -10.499 -1.736 -7.875 1.00 88.62 121 ALA A N 1
ATOM 867 C CA . ALA A 1 121 ? -9.339 -1.938 -7.014 1.00 88.62 121 ALA A CA 1
ATOM 868 C C . ALA A 1 121 ? -9.491 -3.226 -6.192 1.00 88.62 121 ALA A C 1
ATOM 870 O O . ALA A 1 121 ? -10.550 -3.482 -5.618 1.00 88.62 121 ALA A O 1
ATOM 871 N N . GLU A 1 122 ? -8.423 -4.013 -6.116 1.00 94.25 122 GLU A N 1
ATOM 872 C CA . GLU A 1 122 ? -8.281 -5.097 -5.147 1.00 94.25 122 GLU A CA 1
ATOM 873 C C . GLU A 1 122 ? -7.936 -4.484 -3.787 1.00 94.25 122 GLU A C 1
ATOM 875 O O . GLU A 1 122 ? -7.061 -3.619 -3.708 1.00 94.25 122 GLU A O 1
ATOM 880 N N . ILE A 1 123 ? -8.658 -4.879 -2.736 1.00 95.81 123 ILE A N 1
ATOM 881 C CA . ILE A 1 123 ? -8.501 -4.315 -1.393 1.00 95.81 123 ILE A CA 1
ATOM 882 C C . ILE A 1 123 ? -8.050 -5.409 -0.436 1.00 95.81 123 ILE A C 1
ATOM 884 O O . ILE A 1 123 ? -8.829 -6.299 -0.093 1.00 95.81 123 ILE A O 1
ATOM 888 N N . ASP A 1 124 ? -6.831 -5.259 0.064 1.00 97.06 124 ASP A N 1
ATOM 889 C CA . ASP A 1 124 ? -6.278 -6.078 1.132 1.00 97.06 124 ASP A CA 1
ATOM 890 C C . ASP A 1 124 ? -6.422 -5.359 2.468 1.00 97.06 124 ASP A C 1
ATOM 892 O O . ASP A 1 124 ? -6.211 -4.148 2.563 1.00 97.06 124 ASP A O 1
ATOM 896 N N . VAL A 1 125 ? -6.766 -6.106 3.516 1.00 97.31 125 VAL A N 1
ATOM 897 C CA . VAL A 1 125 ? -6.849 -5.586 4.885 1.00 97.31 125 VAL A CA 1
ATOM 898 C C . VAL A 1 125 ? -5.980 -6.440 5.787 1.00 97.31 125 VAL A C 1
ATOM 900 O O . VAL A 1 125 ? -6.092 -7.665 5.783 1.00 97.31 125 VAL A O 1
ATOM 903 N N . ALA A 1 126 ? -5.128 -5.783 6.561 1.00 97.38 126 ALA A N 1
ATOM 904 C CA . ALA A 1 126 ?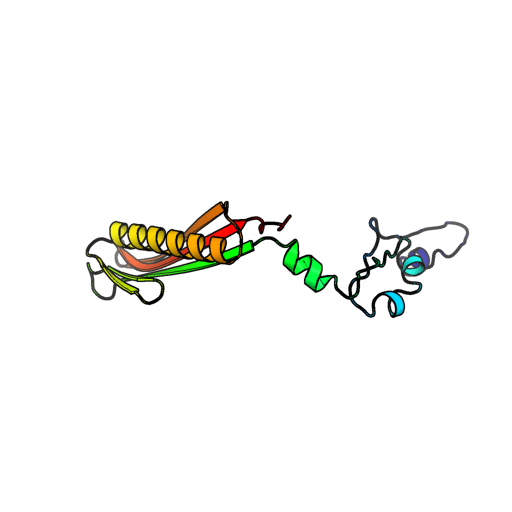 -4.290 -6.404 7.567 1.00 97.38 126 ALA A CA 1
ATOM 905 C C . ALA A 1 126 ? -4.572 -5.778 8.932 1.00 97.38 126 ALA A C 1
ATOM 907 O O . ALA A 1 126 ? -4.656 -4.556 9.061 1.00 97.38 126 ALA A O 1
ATOM 908 N N . THR A 1 127 ? -4.668 -6.631 9.948 1.00 97.06 127 THR A N 1
ATOM 909 C CA . THR A 1 127 ? -4.870 -6.216 11.335 1.00 97.06 127 THR A CA 1
ATOM 910 C C . THR A 1 127 ? -3.694 -6.685 12.176 1.00 97.06 127 THR A C 1
ATOM 912 O O . THR A 1 127 ? -3.436 -7.884 12.289 1.00 97.06 127 THR A O 1
ATOM 915 N N . GLU A 1 128 ? -2.981 -5.739 12.778 1.00 96.12 128 GLU A N 1
ATOM 916 C CA . GLU A 1 128 ? -1.911 -6.001 13.733 1.00 96.12 128 GLU A CA 1
ATOM 917 C C . GLU A 1 128 ? -2.436 -5.796 15.155 1.00 96.12 128 GLU A C 1
ATOM 919 O O . GLU A 1 128 ? -2.825 -4.694 15.540 1.00 96.12 128 GLU A O 1
ATOM 924 N N . PHE A 1 129 ? -2.434 -6.865 15.952 1.00 94.00 129 PHE A N 1
ATOM 925 C CA . PHE A 1 129 ? -2.810 -6.811 17.361 1.00 94.00 129 PHE A CA 1
ATOM 926 C C . PHE A 1 129 ? -1.576 -6.647 18.240 1.00 94.00 129 PHE A C 1
ATOM 928 O O . PHE A 1 129 ? -0.671 -7.482 18.219 1.00 94.00 129 PHE A O 1
ATOM 935 N N . ARG A 1 130 ? -1.589 -5.632 19.102 1.00 91.00 130 ARG A N 1
ATOM 936 C CA . ARG A 1 130 ? -0.661 -5.524 20.225 1.00 91.00 130 ARG A CA 1
ATOM 937 C C . ARG A 1 130 ? -1.380 -5.937 21.494 1.00 91.00 130 ARG A C 1
ATOM 939 O O . ARG A 1 130 ? -2.232 -5.229 22.030 1.00 91.00 130 ARG A O 1
ATOM 946 N N . VAL A 1 131 ? -1.022 -7.125 21.958 1.00 88.94 131 VAL A N 1
ATOM 947 C CA . VAL A 1 131 ? -1.565 -7.746 23.165 1.00 88.94 131 VAL A CA 1
ATOM 948 C C . VAL A 1 131 ? -0.424 -8.030 24.131 1.00 88.94 131 VAL A C 1
ATOM 950 O O . VAL A 1 131 ? 0.671 -8.407 23.714 1.00 88.94 131 VAL A O 1
ATOM 953 N N . SER A 1 132 ? -0.675 -7.846 25.421 1.00 85.69 132 SER A N 1
ATOM 954 C CA . SER A 1 132 ? 0.234 -8.253 26.493 1.00 85.69 132 SER A CA 1
ATOM 955 C C . SER A 1 132 ? -0.349 -9.444 27.245 1.00 85.69 132 SER A C 1
ATOM 957 O O . SER A 1 132 ? -1.550 -9.702 27.189 1.00 85.69 132 SER A O 1
ATOM 959 N N . THR A 1 133 ? 0.502 -10.194 27.940 1.00 82.06 133 THR A N 1
ATOM 960 C CA . THR A 1 133 ? 0.065 -11.257 28.852 1.00 82.06 133 THR A CA 1
ATOM 961 C C . THR A 1 133 ? 0.417 -10.845 30.273 1.00 82.06 133 THR A C 1
ATOM 963 O O . THR A 1 133 ? 1.592 -10.658 30.583 1.00 82.06 133 THR A O 1
ATOM 966 N N . VAL A 1 134 ? -0.590 -10.714 31.134 1.00 78.94 134 VAL A N 1
ATOM 967 C CA . VAL A 1 134 ? -0.431 -10.405 32.562 1.00 78.94 134 VAL A CA 1
ATOM 968 C C . VAL A 1 134 ? -1.159 -11.496 33.342 1.00 78.94 134 VAL A C 1
ATOM 970 O O . VAL A 1 134 ? -2.300 -11.803 33.024 1.00 78.94 134 VAL A O 1
ATOM 973 N N . GLU A 1 135 ? -0.486 -12.146 34.296 1.00 78.00 135 GLU A N 1
ATOM 974 C CA . GLU A 1 135 ? -1.073 -13.217 35.131 1.00 78.00 135 GLU A CA 1
ATOM 975 C C . GLU A 1 135 ? -1.787 -14.338 34.337 1.00 78.00 135 GLU A C 1
ATOM 977 O O . GLU A 1 135 ? -2.811 -14.872 34.751 1.00 78.00 135 GLU A O 1
ATOM 982 N N . ALA A 1 136 ? -1.230 -14.709 33.176 1.00 79.00 136 ALA A N 1
ATOM 983 C CA . ALA A 1 136 ? -1.793 -15.680 32.224 1.00 79.00 136 ALA A CA 1
ATOM 984 C C . ALA A 1 136 ? -3.115 -15.265 31.536 1.00 79.00 136 ALA A C 1
ATOM 986 O O . ALA A 1 136 ? -3.712 -16.073 30.822 1.00 79.00 136 ALA A O 1
ATOM 987 N N . GLN A 1 137 ? -3.540 -14.006 31.670 1.00 78.12 137 GLN A N 1
ATOM 988 C CA . GLN A 1 137 ? -4.665 -13.425 30.936 1.00 78.12 137 GLN A CA 1
ATOM 989 C C . GLN A 1 137 ? -4.174 -12.539 29.779 1.00 78.12 137 GLN A C 1
ATOM 991 O O . GLN A 1 137 ? -3.197 -11.794 29.903 1.00 78.12 137 GLN A O 1
ATOM 996 N N . ARG A 1 138 ? -4.854 -12.631 28.625 1.00 83.38 138 ARG A N 1
ATOM 997 C CA . ARG A 1 138 ? -4.607 -11.769 27.457 1.00 83.38 138 ARG A CA 1
ATOM 998 C C . ARG A 1 138 ? -5.148 -10.372 27.749 1.00 83.38 138 ARG A C 1
ATOM 1000 O O . ARG A 1 138 ? -6.356 -10.197 27.858 1.00 83.38 138 ARG A O 1
ATOM 1007 N N . MET A 1 139 ? -4.260 -9.388 27.793 1.00 85.31 139 MET A N 1
ATOM 1008 C CA . MET A 1 139 ? -4.592 -7.974 27.916 1.00 85.31 139 MET A CA 1
ATOM 1009 C C . MET A 1 139 ? -4.498 -7.308 26.542 1.00 85.31 139 MET A C 1
ATOM 1011 O O . MET A 1 139 ? -3.432 -7.291 25.919 1.00 85.31 139 MET A O 1
ATOM 1015 N N . PHE A 1 140 ? -5.611 -6.765 26.057 1.00 88.94 140 PHE A N 1
ATOM 1016 C CA . PHE A 1 140 ? -5.625 -5.966 24.836 1.00 88.94 140 PHE A CA 1
ATOM 1017 C C . PHE A 1 140 ? -4.998 -4.595 25.115 1.00 88.94 140 PHE A C 1
ATOM 1019 O O . PHE A 1 140 ? -5.358 -3.936 26.085 1.00 88.94 140 PHE A O 1
ATOM 1026 N N . ILE A 1 141 ? -4.049 -4.165 24.282 1.00 89.62 141 ILE A N 1
ATOM 1027 C CA . ILE A 1 141 ? -3.478 -2.812 24.367 1.00 89.62 141 ILE A CA 1
ATOM 1028 C C . ILE A 1 141 ? -4.052 -1.978 23.229 1.00 89.62 141 ILE A C 1
ATOM 1030 O O . ILE A 1 141 ? -4.714 -0.961 23.446 1.00 89.62 141 ILE A O 1
ATOM 1034 N N . GLU A 1 142 ? -3.802 -2.432 22.004 1.00 93.56 142 GLU A N 1
ATOM 1035 C CA . GLU A 1 142 ? -4.290 -1.788 20.798 1.00 93.56 142 GLU A CA 1
ATOM 1036 C C . GLU A 1 142 ? -4.327 -2.752 19.616 1.00 93.56 142 GLU A C 1
ATOM 1038 O O . GLU A 1 142 ? -3.635 -3.770 19.593 1.00 93.56 142 GLU A O 1
ATOM 1043 N N . ALA A 1 143 ? -5.086 -2.380 18.595 1.00 96.56 143 ALA A N 1
ATOM 1044 C CA . ALA A 1 143 ? -4.998 -2.955 17.269 1.00 96.56 143 ALA A CA 1
ATOM 1045 C C . ALA A 1 143 ? -4.848 -1.843 16.232 1.00 96.56 143 ALA A C 1
ATOM 1047 O O . ALA A 1 143 ? -5.481 -0.787 16.334 1.00 96.56 143 ALA A O 1
ATOM 1048 N N . HIS A 1 144 ? -4.017 -2.097 15.228 1.00 97.62 144 HIS A N 1
ATOM 1049 C CA . HIS A 1 144 ? -3.840 -1.239 14.064 1.00 97.62 144 HIS A CA 1
ATOM 1050 C C . HIS A 1 144 ? -4.370 -1.978 12.842 1.00 97.62 144 HIS A C 1
ATOM 1052 O O . HIS A 1 144 ? -3.920 -3.076 12.525 1.00 97.62 144 HIS A O 1
ATOM 1058 N N . VAL A 1 145 ? -5.375 -1.397 12.197 1.00 97.94 145 VAL A N 1
ATOM 1059 C CA . VAL A 1 145 ? -6.021 -1.964 11.014 1.00 97.94 145 VAL A CA 1
ATOM 1060 C C . VAL A 1 145 ? -5.619 -1.115 9.823 1.00 97.94 145 VAL A C 1
ATOM 1062 O O . VAL A 1 145 ? -5.857 0.091 9.819 1.00 97.94 145 VAL A O 1
ATOM 1065 N N . VAL A 1 146 ? -5.025 -1.737 8.811 1.00 98.00 146 VAL A N 1
ATOM 1066 C CA . VAL A 1 146 ? -4.573 -1.066 7.592 1.00 98.00 146 VAL A CA 1
ATOM 1067 C C . VAL A 1 146 ? -5.226 -1.732 6.395 1.00 98.00 146 VAL A C 1
ATOM 1069 O O . VAL A 1 146 ? -5.077 -2.934 6.183 1.00 98.00 146 VAL A O 1
ATOM 1072 N N . ALA A 1 147 ? -5.923 -0.938 5.587 1.00 97.69 147 ALA A N 1
ATOM 1073 C CA . ALA A 1 147 ? -6.381 -1.357 4.273 1.00 97.69 147 ALA A CA 1
ATOM 1074 C C . ALA A 1 147 ? -5.497 -0.746 3.188 1.00 97.69 147 ALA A C 1
ATOM 1076 O O . ALA A 1 147 ? -5.095 0.418 3.276 1.00 97.69 147 ALA A O 1
ATOM 1077 N N . VAL A 1 148 ? -5.226 -1.521 2.143 1.00 97.19 148 VAL A N 1
ATOM 1078 C CA . VAL A 1 148 ? -4.532 -1.078 0.936 1.00 97.19 148 VAL A CA 1
ATOM 1079 C C . VAL A 1 148 ? -5.385 -1.459 -0.262 1.00 97.19 148 VAL A C 1
ATOM 1081 O O . VAL A 1 148 ? -5.663 -2.633 -0.476 1.00 97.19 148 VAL A O 1
ATOM 1084 N N . ALA A 1 149 ? -5.782 -0.465 -1.051 1.00 95.56 149 ALA A N 1
ATOM 1085 C CA . ALA A 1 149 ? -6.406 -0.683 -2.345 1.00 95.56 149 ALA A CA 1
ATOM 1086 C C . ALA A 1 149 ? -5.355 -0.542 -3.447 1.00 95.56 149 ALA A C 1
ATOM 1088 O O . ALA A 1 149 ? -4.589 0.428 -3.458 1.00 95.56 149 ALA A O 1
ATOM 1089 N N . SER A 1 150 ? -5.327 -1.491 -4.379 1.00 92.44 150 SER A N 1
ATOM 1090 C CA . SER A 1 150 ? -4.435 -1.471 -5.533 1.00 92.44 150 SER A CA 1
ATOM 1091 C C . SER A 1 150 ? -5.179 -1.767 -6.833 1.00 92.44 150 SER A C 1
ATOM 1093 O O . SER A 1 150 ? -6.105 -2.573 -6.867 1.00 92.44 150 SER A O 1
ATOM 1095 N N . GLY A 1 151 ? -4.802 -1.105 -7.922 1.00 88.69 151 GLY A N 1
ATOM 1096 C CA . GLY A 1 151 ? -5.397 -1.375 -9.225 1.00 88.69 151 GLY A CA 1
ATOM 1097 C C . GLY A 1 151 ? -4.795 -0.548 -10.348 1.00 88.69 151 GLY A C 1
ATOM 1098 O O . GLY A 1 151 ? -3.720 0.038 -10.209 1.00 88.69 151 GLY A O 1
ATOM 1099 N N . ARG A 1 152 ? -5.458 -0.557 -11.505 1.00 83.38 152 ARG A N 1
ATOM 1100 C CA . ARG A 1 152 ? -5.001 0.170 -12.693 1.00 83.38 152 ARG A CA 1
ATOM 1101 C C . ARG A 1 152 ? -5.862 1.414 -12.912 1.00 83.38 152 ARG A C 1
ATOM 1103 O O . ARG A 1 152 ? -7.087 1.284 -12.892 1.00 83.38 152 ARG A O 1
ATOM 1110 N N . PRO A 1 153 ? -5.245 2.579 -13.168 1.00 77.81 153 PRO A N 1
ATOM 1111 C CA . PRO A 1 153 ? -5.988 3.780 -13.501 1.00 77.81 153 PRO A CA 1
ATOM 1112 C C . PRO A 1 153 ? -6.743 3.586 -14.818 1.00 77.81 153 PRO A C 1
ATOM 1114 O O . PRO A 1 153 ? -6.301 2.862 -15.717 1.00 77.81 153 PRO A O 1
ATOM 1117 N N . ARG A 1 154 ? -7.886 4.260 -14.947 1.00 76.56 154 ARG A N 1
ATOM 1118 C CA . ARG A 1 154 ? -8.597 4.381 -16.217 1.00 76.56 154 ARG A CA 1
ATOM 1119 C C . ARG A 1 154 ? -7.688 5.068 -17.225 1.00 76.56 154 ARG A C 1
ATOM 1121 O O . ARG A 1 154 ? -7.361 6.243 -17.073 1.00 76.56 154 ARG A O 1
ATOM 1128 N N . ILE A 1 155 ? -7.327 4.353 -18.282 1.00 67.31 155 ILE A N 1
ATOM 1129 C CA . ILE A 1 155 ? -6.793 4.995 -19.478 1.00 67.31 155 ILE A CA 1
ATOM 1130 C C . ILE A 1 155 ? -7.995 5.665 -20.144 1.00 67.31 155 ILE A C 1
ATOM 1132 O O . ILE A 1 155 ? -8.886 4.976 -20.639 1.00 67.31 155 ILE A O 1
ATOM 1136 N N . ALA A 1 156 ? -8.069 6.995 -20.071 1.00 56.25 156 ALA A N 1
ATOM 1137 C CA . ALA A 1 156 ? -9.044 7.753 -20.845 1.00 56.25 156 ALA A CA 1
ATOM 1138 C C . ALA A 1 156 ? -8.801 7.460 -22.336 1.00 56.25 156 ALA A C 1
ATOM 1140 O O . ALA A 1 156 ? -7.679 7.642 -22.814 1.00 56.25 156 ALA A O 1
ATOM 1141 N N . VAL A 1 157 ? -9.824 6.939 -23.021 1.00 45.84 157 VAL A N 1
ATOM 1142 C CA . VAL A 1 157 ? -9.834 6.693 -24.474 1.00 45.84 157 VAL A CA 1
ATOM 1143 C C . VAL A 1 157 ? -10.422 7.904 -25.177 1.00 45.84 157 VAL A C 1
ATOM 1145 O O . VAL A 1 157 ? -11.451 8.409 -24.672 1.00 45.84 157 VAL A O 1
#

Secondary structure (DSSP, 8-state):
-HHHHHTT--SSS------SS-EE--STTHHHHSTTHHHHHTS-EE--TTGGGHHHHHHHHSPEEEEEEEEEEEEETTEEEEEETTEEEEESSHHHHHHHHHHHHHHHHHHHHHHTT-SS-EEEEEEEEEEEEETTEEEEEEEEEEEEEEE------

Foldseek 3Di:
DQVCQLQQDDDPDTHHAADPDEAEQAAPCSVVPCVVVCSRRVHHYDYDPCRNCVVVVCLQFDKDKDKFKKKWFPPDPQWIWIDGDPDIDIDSDPVVNVVVRQVRRVVVQCVVSVVVADNDWDKDKDKDFDWDADPNDIHGGMIMIMMMTIGGHDPDD

Radius of gyration: 26.9 Å; chains: 1; bounding box: 64×31×63 Å